Protein AF-A0A3C0IUI7-F1 (afdb_monomer)

Structure (mmCIF, N/CA/C/O backbone):
data_AF-A0A3C0IUI7-F1
#
_entry.id   AF-A0A3C0IUI7-F1
#
loop_
_atom_site.group_PDB
_atom_site.id
_atom_site.type_symbol
_atom_site.label_atom_id
_atom_site.label_alt_id
_atom_site.label_comp_id
_atom_site.label_asym_id
_atom_site.label_entity_id
_atom_site.label_seq_id
_atom_site.pdbx_PDB_ins_code
_atom_site.Cartn_x
_atom_site.Cartn_y
_atom_site.Cartn_z
_atom_site.occupancy
_atom_site.B_iso_or_equiv
_atom_site.auth_seq_id
_atom_site.auth_comp_id
_atom_site.auth_asym_id
_atom_site.auth_atom_id
_atom_site.pdbx_PDB_model_num
ATOM 1 N N . TYR A 1 1 ? 18.012 34.903 -34.583 1.00 49.06 1 TYR A N 1
ATOM 2 C CA . TYR A 1 1 ? 17.024 33.812 -34.486 1.00 49.06 1 TYR A CA 1
ATOM 3 C C . TYR A 1 1 ? 17.721 32.566 -35.017 1.00 49.06 1 TYR A C 1
ATOM 5 O O . TYR A 1 1 ? 17.827 32.404 -36.224 1.00 49.06 1 TYR A O 1
ATOM 13 N N . GLU A 1 2 ? 18.352 31.785 -34.139 1.00 49.56 2 GLU A N 1
ATOM 14 C CA . GLU A 1 2 ? 19.273 30.698 -34.520 1.00 49.56 2 GLU A CA 1
ATOM 15 C C . GLU A 1 2 ? 18.555 29.346 -34.629 1.00 49.56 2 GLU A C 1
ATOM 17 O O . GLU A 1 2 ? 18.724 28.478 -33.784 1.00 49.56 2 GLU A O 1
ATOM 22 N N . ASN A 1 3 ? 17.713 29.218 -35.658 1.00 53.53 3 ASN A N 1
ATOM 23 C CA . ASN A 1 3 ? 17.353 27.990 -36.387 1.00 53.53 3 ASN A CA 1
ATOM 24 C C . ASN A 1 3 ? 17.426 26.615 -35.657 1.00 53.53 3 ASN A C 1
ATOM 26 O O . ASN A 1 3 ? 17.915 25.649 -36.234 1.00 53.53 3 ASN A O 1
ATOM 30 N N . GLY A 1 4 ? 16.926 26.502 -34.420 1.00 59.41 4 GLY A N 1
ATOM 31 C CA . GLY A 1 4 ? 16.673 25.227 -33.728 1.00 59.41 4 GLY A CA 1
ATOM 32 C C . GLY A 1 4 ? 17.897 24.367 -33.377 1.00 59.41 4 GLY A C 1
ATOM 33 O O . GLY A 1 4 ? 17.738 23.190 -33.069 1.00 59.41 4 GLY A O 1
ATOM 34 N N . THR A 1 5 ? 19.122 24.911 -33.391 1.00 57.28 5 THR A N 1
ATOM 35 C CA . THR A 1 5 ? 20.377 24.137 -33.214 1.00 57.28 5 THR A CA 1
ATOM 36 C C . THR A 1 5 ? 20.502 23.431 -31.847 1.00 57.28 5 THR A C 1
ATOM 38 O O . THR A 1 5 ? 21.349 22.557 -31.683 1.00 57.28 5 THR A O 1
ATOM 41 N N . TYR A 1 6 ? 19.646 23.771 -30.875 1.00 57.28 6 TYR A N 1
ATOM 42 C CA . TYR A 1 6 ? 19.588 23.155 -29.541 1.00 57.28 6 TYR A CA 1
ATOM 43 C C . TYR A 1 6 ? 18.264 22.433 -29.241 1.00 57.28 6 TYR A C 1
ATOM 45 O O . TYR A 1 6 ? 18.073 21.973 -28.110 1.00 57.28 6 TYR A O 1
ATOM 53 N N . ASP A 1 7 ? 17.359 22.305 -30.218 1.00 56.78 7 ASP A N 1
ATOM 54 C CA . ASP A 1 7 ? 16.090 21.594 -30.039 1.00 56.78 7 ASP A CA 1
ATOM 55 C C . ASP A 1 7 ? 16.356 20.086 -29.971 1.00 56.78 7 ASP A C 1
ATOM 57 O O . ASP A 1 7 ? 16.332 19.343 -30.953 1.00 56.78 7 ASP A O 1
ATOM 61 N N . THR A 1 8 ? 16.671 19.626 -28.764 1.00 66.94 8 THR A N 1
ATOM 62 C CA . THR A 1 8 ? 16.827 18.208 -28.458 1.00 66.94 8 THR A CA 1
ATOM 63 C C . THR A 1 8 ? 15.431 17.595 -28.413 1.00 66.94 8 THR A C 1
ATOM 65 O O . THR A 1 8 ? 14.593 18.033 -27.625 1.00 66.94 8 THR A O 1
ATOM 68 N N . ALA A 1 9 ? 15.157 16.594 -29.255 1.00 68.38 9 ALA A N 1
ATOM 69 C CA . ALA A 1 9 ? 13.875 15.894 -29.242 1.00 68.38 9 ALA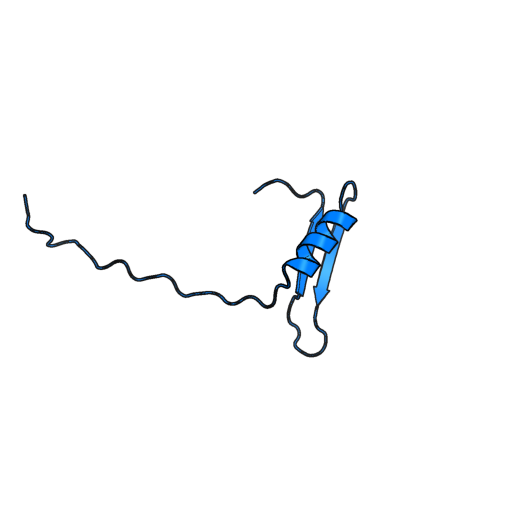 A CA 1
ATOM 70 C C . ALA A 1 9 ? 13.579 15.377 -27.825 1.00 68.38 9 ALA A C 1
ATOM 72 O O . ALA A 1 9 ? 14.406 14.681 -27.232 1.00 68.38 9 ALA A O 1
ATOM 73 N N . ALA A 1 10 ? 12.414 15.731 -27.275 1.00 67.25 10 ALA A N 1
ATOM 74 C CA . ALA A 1 10 ? 12.016 15.295 -25.944 1.00 67.25 10 ALA A CA 1
ATOM 75 C C . ALA A 1 10 ? 11.961 13.760 -25.907 1.00 67.25 10 ALA A C 1
ATOM 77 O O . ALA A 1 10 ? 11.123 13.135 -26.558 1.00 67.25 10 ALA A O 1
ATOM 78 N N . ILE A 1 11 ? 12.874 13.144 -25.158 1.00 73.62 11 ILE A N 1
ATOM 79 C CA . ILE A 1 11 ? 12.854 11.701 -24.936 1.00 73.62 11 ILE A CA 1
ATOM 80 C C . ILE A 1 11 ? 11.723 11.432 -23.948 1.00 73.62 11 ILE A C 1
ATOM 82 O O . ILE A 1 11 ? 11.789 11.848 -22.791 1.00 73.62 11 ILE A O 1
ATOM 86 N N . ALA A 1 12 ? 10.677 10.747 -24.409 1.00 73.94 12 ALA A N 1
ATOM 87 C CA . ALA A 1 12 ? 9.598 10.314 -23.537 1.00 73.94 12 ALA A CA 1
ATOM 88 C C . ALA A 1 12 ? 10.168 9.435 -22.412 1.00 73.94 12 ALA A C 1
ATOM 90 O O . ALA A 1 12 ? 10.913 8.482 -22.661 1.00 73.94 12 ALA A O 1
ATOM 91 N N . GLY A 1 13 ? 9.829 9.776 -21.167 1.00 70.50 13 GLY A N 1
ATOM 92 C CA . GLY A 1 13 ? 10.200 8.982 -20.001 1.00 70.50 13 GLY A CA 1
ATOM 93 C C . GLY A 1 13 ? 9.679 7.547 -20.117 1.00 70.50 13 GLY A C 1
ATOM 94 O O . GLY A 1 13 ? 8.677 7.279 -20.779 1.00 70.50 13 GLY A O 1
ATOM 95 N N . LYS A 1 14 ? 10.369 6.598 -19.478 1.00 76.44 14 LYS A N 1
ATOM 96 C CA . LYS A 1 14 ? 9.941 5.194 -19.478 1.00 76.44 14 LYS A CA 1
ATOM 97 C C . LYS A 1 14 ? 8.608 5.048 -18.742 1.00 76.44 14 LYS A C 1
ATOM 99 O O . LYS A 1 14 ? 8.468 5.528 -17.621 1.00 76.44 14 LYS A O 1
ATOM 104 N N . ASN A 1 15 ? 7.673 4.315 -19.344 1.00 77.94 15 ASN A N 1
ATOM 105 C CA . ASN A 1 15 ? 6.428 3.934 -18.682 1.00 77.94 15 ASN A CA 1
ATOM 106 C C . ASN A 1 15 ? 6.718 2.944 -17.546 1.00 77.94 15 ASN A C 1
ATOM 108 O O . ASN A 1 15 ? 7.419 1.950 -17.748 1.00 77.94 15 ASN A O 1
ATOM 112 N N . ILE A 1 16 ? 6.162 3.213 -16.365 1.00 73.88 16 ILE A N 1
ATOM 113 C CA . ILE A 1 16 ? 6.242 2.339 -15.191 1.00 73.88 16 ILE A CA 1
ATOM 114 C C . ILE A 1 16 ? 4.907 1.609 -15.065 1.00 73.88 16 ILE A C 1
ATOM 116 O O . ILE A 1 16 ? 3.857 2.241 -14.978 1.00 73.88 16 ILE A O 1
ATOM 120 N N . TYR A 1 17 ? 4.954 0.279 -15.041 1.00 75.88 17 TYR A N 1
ATOM 121 C CA . TYR A 1 17 ? 3.788 -0.562 -14.788 1.00 75.88 17 TYR A CA 1
ATOM 122 C C . TYR A 1 17 ? 3.844 -1.048 -13.342 1.00 75.88 17 TYR A C 1
ATOM 124 O O . TYR A 1 17 ? 4.785 -1.735 -12.949 1.00 75.88 17 TYR A O 1
ATOM 132 N N . LEU A 1 18 ? 2.852 -0.653 -12.547 1.00 77.62 18 LEU A N 1
ATOM 133 C CA . LEU A 1 18 ? 2.726 -1.032 -11.142 1.00 77.62 18 LEU A CA 1
ATOM 134 C C . LEU A 1 18 ? 1.786 -2.234 -11.012 1.00 77.62 18 LEU A C 1
ATOM 136 O O . LEU A 1 18 ? 0.824 -2.358 -11.765 1.00 77.62 18 LEU A O 1
ATOM 140 N N . S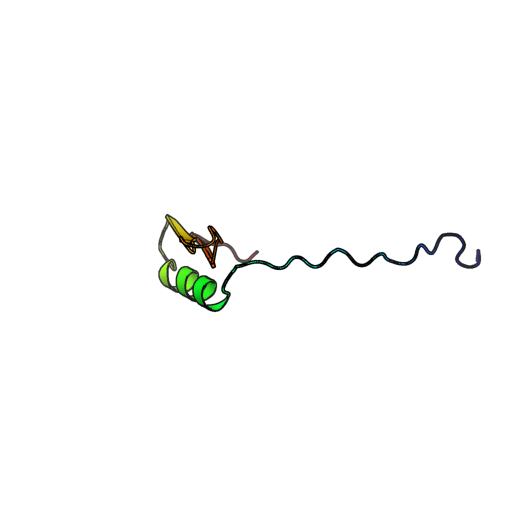ER A 1 19 ? 2.024 -3.080 -10.011 1.00 78.81 19 SER A N 1
ATOM 141 C CA . SER A 1 19 ? 1.088 -4.134 -9.589 1.00 78.81 19 SER A CA 1
ATOM 142 C C . SER A 1 19 ? -0.069 -3.606 -8.729 1.00 78.81 19 SER A C 1
ATOM 144 O O . SER A 1 19 ? -0.847 -4.395 -8.201 1.00 78.81 19 SER A O 1
ATOM 146 N N . LEU A 1 20 ? -0.156 -2.284 -8.551 1.00 80.31 20 LEU A N 1
ATOM 147 C CA . LEU A 1 20 ? -1.134 -1.634 -7.692 1.00 80.31 20 LEU A CA 1
ATOM 148 C C . LEU A 1 20 ? -2.541 -1.782 -8.280 1.00 80.31 20 LEU A C 1
ATOM 150 O O . LEU A 1 20 ? -2.806 -1.358 -9.406 1.00 80.31 20 LEU A O 1
ATOM 154 N N . ASP A 1 21 ? -3.458 -2.334 -7.495 1.00 83.50 21 ASP A N 1
ATOM 155 C CA . ASP A 1 21 ? -4.874 -2.361 -7.828 1.00 83.50 21 ASP A CA 1
ATOM 156 C C . ASP A 1 21 ? -5.537 -1.088 -7.289 1.00 83.50 21 ASP A C 1
ATOM 158 O O . ASP A 1 21 ? -5.723 -0.906 -6.084 1.00 83.50 21 ASP A O 1
ATOM 162 N N . VAL A 1 22 ? -5.924 -0.200 -8.206 1.00 84.81 22 VAL A N 1
ATOM 163 C CA . VAL A 1 22 ? -6.556 1.091 -7.888 1.00 84.81 22 VAL A CA 1
ATOM 164 C C . VAL A 1 22 ? -7.854 0.923 -7.089 1.00 84.81 22 VAL A C 1
ATOM 166 O O . VAL A 1 22 ? -8.158 1.745 -6.223 1.00 84.81 22 VAL A O 1
ATOM 169 N N . LYS A 1 23 ? -8.630 -0.141 -7.330 1.00 87.88 23 LYS A N 1
ATOM 170 C CA . LYS A 1 23 ? -9.879 -0.380 -6.588 1.00 87.88 23 LYS A CA 1
ATOM 171 C C . LYS A 1 23 ? -9.578 -0.794 -5.154 1.00 87.88 23 LYS A C 1
ATOM 173 O O . LYS A 1 23 ? -10.272 -0.360 -4.233 1.00 87.88 23 LYS A O 1
ATOM 178 N N . LEU A 1 24 ? -8.546 -1.615 -4.968 1.00 85.25 24 LEU A N 1
ATOM 179 C CA . LEU A 1 24 ? -8.107 -2.056 -3.647 1.00 85.25 24 LEU A CA 1
ATOM 180 C C . LEU A 1 24 ? -7.486 -0.903 -2.845 1.00 85.25 24 LEU A C 1
ATOM 182 O O . LEU A 1 24 ? -7.739 -0.788 -1.646 1.00 85.25 24 LEU A O 1
ATOM 186 N N . GLN A 1 25 ? -6.736 -0.028 -3.516 1.00 85.25 25 GLN A N 1
ATOM 187 C CA . GLN A 1 25 ? -6.198 1.209 -2.951 1.00 85.25 25 GLN A CA 1
ATOM 188 C C . GLN A 1 25 ? -7.318 2.121 -2.425 1.00 85.25 25 GLN A C 1
ATOM 190 O O . GLN A 1 25 ? -7.348 2.434 -1.235 1.00 85.25 25 GLN A O 1
ATOM 195 N N . ALA A 1 26 ? -8.303 2.446 -3.271 1.00 87.00 26 ALA A N 1
ATOM 196 C CA . ALA A 1 26 ? -9.435 3.296 -2.894 1.00 87.00 26 ALA A CA 1
ATOM 197 C C . ALA A 1 26 ? -10.273 2.701 -1.745 1.00 87.00 26 ALA A C 1
ATOM 199 O O . ALA A 1 26 ? -10.773 3.416 -0.872 1.00 87.00 26 ALA A O 1
ATOM 200 N N . LEU A 1 27 ? -10.421 1.373 -1.717 1.00 87.88 27 LEU A N 1
ATOM 201 C CA . LEU A 1 27 ? -11.094 0.685 -0.618 1.00 87.88 27 LEU A CA 1
ATOM 202 C C . LEU A 1 27 ? -10.297 0.795 0.692 1.00 87.88 27 LEU A C 1
ATOM 204 O O . LEU A 1 27 ? -10.892 1.061 1.737 1.00 87.88 27 LEU A O 1
ATOM 208 N N . GLY A 1 28 ? -8.971 0.642 0.644 1.00 85.88 28 GLY A N 1
ATOM 209 C CA . GLY A 1 28 ? -8.093 0.818 1.803 1.00 85.88 28 GLY A CA 1
ATOM 210 C C . GLY A 1 28 ? -8.156 2.235 2.382 1.00 85.88 28 GLY A C 1
ATOM 211 O O . GLY A 1 28 ? -8.281 2.394 3.596 1.00 85.88 28 GLY A O 1
ATOM 212 N N . GLU A 1 29 ? -8.166 3.260 1.530 1.00 85.94 29 GLU A N 1
ATOM 213 C CA . GLU A 1 29 ? -8.308 4.668 1.940 1.00 85.94 29 GLU A CA 1
ATOM 214 C C . GLU A 1 29 ? -9.653 4.933 2.627 1.00 85.94 29 GLU A C 1
ATOM 216 O O . GLU A 1 29 ? -9.708 5.530 3.708 1.00 85.94 29 GLU A O 1
ATOM 221 N N . LYS A 1 30 ? -10.746 4.403 2.062 1.00 86.94 30 LYS A N 1
ATOM 222 C CA . LYS A 1 30 ? -12.080 4.506 2.670 1.00 86.94 30 LYS A CA 1
ATOM 223 C C . LYS A 1 30 ? -12.139 3.839 4.046 1.00 86.94 30 LYS A C 1
ATOM 225 O O . LYS A 1 30 ? -12.759 4.372 4.963 1.00 86.94 30 LYS A O 1
ATOM 230 N N . LEU A 1 31 ? -11.495 2.683 4.211 1.00 86.69 31 LEU A N 1
ATOM 231 C CA . LEU A 1 31 ? -11.440 1.979 5.497 1.00 86.69 31 LEU A CA 1
ATOM 232 C C . LEU A 1 31 ? -10.565 2.698 6.533 1.00 86.69 31 LEU A C 1
ATOM 234 O O . LEU A 1 31 ? -10.843 2.606 7.731 1.00 86.69 31 LEU A O 1
ATOM 238 N N . MET A 1 32 ? -9.535 3.414 6.080 1.00 87.94 32 MET A N 1
ATOM 239 C CA . MET A 1 32 ? -8.597 4.152 6.930 1.00 87.94 32 MET A CA 1
ATOM 240 C C . MET A 1 32 ? -9.020 5.600 7.207 1.00 87.94 32 MET A C 1
ATOM 242 O O . MET A 1 32 ? -8.324 6.324 7.919 1.00 87.94 32 MET A O 1
ATOM 246 N N . THR A 1 33 ? -10.189 6.019 6.718 1.00 85.50 33 THR A N 1
ATOM 247 C CA . THR A 1 33 ? -10.769 7.326 7.048 1.00 85.50 33 THR A CA 1
ATOM 248 C C . THR A 1 33 ? -10.970 7.441 8.565 1.00 85.50 33 THR A C 1
ATOM 250 O O . THR A 1 33 ? -11.584 6.572 9.187 1.00 85.50 33 THR A O 1
ATOM 253 N N . ASN A 1 34 ? -10.447 8.513 9.172 1.00 83.19 34 ASN A N 1
ATOM 254 C CA . ASN A 1 34 ? -10.421 8.744 10.627 1.00 83.19 34 ASN A CA 1
ATOM 255 C C . ASN A 1 34 ? -9.658 7.683 11.450 1.00 83.19 34 ASN A C 1
ATOM 257 O O . ASN A 1 34 ? -9.866 7.575 12.661 1.00 83.19 34 ASN A O 1
ATOM 261 N N . LYS A 1 35 ? -8.780 6.892 10.824 1.00 82.81 35 LYS A N 1
ATOM 262 C CA . LYS A 1 35 ? -7.876 5.963 11.514 1.00 82.81 35 LYS A CA 1
ATOM 263 C C . LYS A 1 35 ? -6.433 6.428 11.363 1.00 82.81 35 LYS A C 1
ATOM 265 O O . LYS A 1 35 ? -6.082 7.095 10.397 1.00 82.81 35 LYS A O 1
ATOM 270 N N . VAL A 1 36 ? -5.597 6.050 12.323 1.00 86.38 36 VAL A N 1
ATOM 271 C CA . VAL A 1 36 ? -4.151 6.285 12.282 1.00 86.38 36 VAL A CA 1
ATOM 272 C C . VAL A 1 36 ? -3.464 4.936 12.133 1.00 86.38 36 VAL A C 1
ATOM 274 O O . VAL A 1 36 ? -3.723 4.027 12.923 1.00 86.38 36 VAL A O 1
ATOM 277 N N . GLY A 1 37 ? -2.624 4.790 11.112 1.00 87.06 37 GLY A N 1
ATOM 278 C CA . GLY A 1 37 ? -1.893 3.555 10.839 1.00 87.06 37 GLY A CA 1
ATOM 279 C C . GLY A 1 37 ? -1.666 3.318 9.351 1.00 87.06 37 GLY A C 1
ATOM 280 O O . GLY A 1 37 ? -1.853 4.210 8.527 1.00 87.06 37 GLY A O 1
ATOM 281 N N . SER A 1 38 ? -1.286 2.096 8.995 1.00 89.44 38 SER A N 1
ATOM 282 C CA . SER A 1 38 ? -1.031 1.704 7.611 1.00 89.44 38 SER A CA 1
ATOM 283 C C . SER A 1 38 ? -1.638 0.344 7.273 1.00 89.44 38 SER A C 1
ATOM 285 O O . SER A 1 38 ? -1.817 -0.512 8.139 1.00 89.44 38 SER A O 1
ATOM 287 N N . ILE A 1 39 ? -1.967 0.158 5.996 1.00 88.12 39 ILE A N 1
ATOM 288 C CA . ILE A 1 39 ? -2.426 -1.098 5.404 1.00 88.12 39 ILE A CA 1
ATOM 289 C C . ILE A 1 39 ? -1.521 -1.405 4.215 1.00 88.12 39 ILE A C 1
ATOM 291 O O . ILE A 1 39 ? -1.308 -0.546 3.361 1.00 88.12 39 ILE A O 1
ATOM 295 N N . VAL A 1 40 ? -1.025 -2.639 4.141 1.00 89.25 40 VAL A N 1
ATOM 296 C CA . VAL A 1 40 ? -0.279 -3.149 2.986 1.00 89.25 40 VAL A CA 1
ATOM 297 C C . VAL A 1 40 ? -0.932 -4.450 2.536 1.00 89.25 40 VAL A C 1
ATOM 299 O O . VAL A 1 40 ? -1.019 -5.401 3.312 1.00 89.25 40 VAL A O 1
ATOM 302 N N . ALA A 1 41 ? -1.397 -4.489 1.290 1.00 88.69 41 ALA A N 1
ATOM 303 C CA . ALA A 1 41 ? -1.884 -5.700 0.647 1.00 88.69 41 ALA A CA 1
ATOM 304 C C . ALA A 1 41 ? -0.827 -6.210 -0.334 1.00 88.69 41 ALA A C 1
ATOM 306 O O . ALA A 1 41 ? -0.358 -5.469 -1.200 1.00 88.69 41 ALA A O 1
ATOM 307 N N . ILE A 1 42 ? -0.47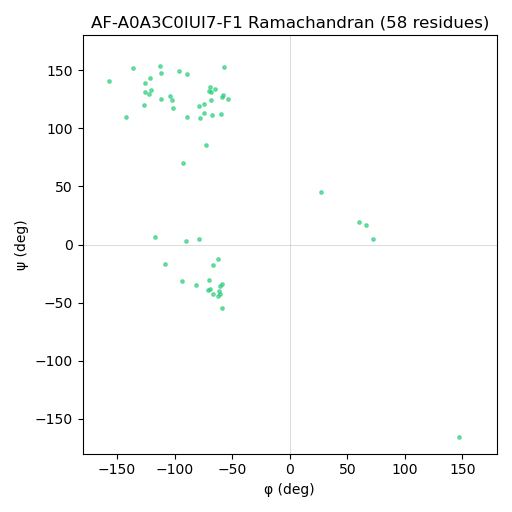2 -7.483 -0.198 1.00 89.06 42 ILE A N 1
ATOM 308 C CA . ILE A 1 42 ? 0.563 -8.149 -0.989 1.00 89.06 42 ILE A CA 1
ATOM 309 C C . ILE A 1 42 ? -0.063 -9.390 -1.618 1.00 89.06 42 ILE A C 1
ATOM 311 O O . ILE A 1 42 ? -0.810 -10.105 -0.949 1.00 89.06 42 ILE A O 1
ATOM 315 N N . ASP A 1 43 ? 0.251 -9.663 -2.881 1.00 87.94 43 ASP A N 1
ATOM 316 C CA . ASP A 1 43 ? 0.020 -10.977 -3.471 1.00 87.94 43 ASP A CA 1
ATOM 317 C C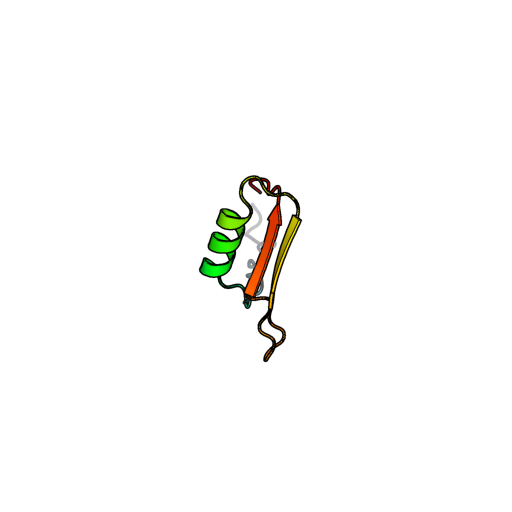 . ASP A 1 43 ? 1.129 -11.938 -3.001 1.00 87.94 43 ASP A C 1
ATOM 319 O O . ASP A 1 43 ? 2.274 -11.808 -3.441 1.00 87.94 43 ASP A O 1
ATOM 323 N N . PRO A 1 44 ? 0.839 -12.922 -2.132 1.00 84.25 44 PRO A N 1
ATOM 324 C CA . PRO A 1 44 ? 1.858 -13.817 -1.588 1.00 84.25 44 PRO A CA 1
ATOM 325 C C . PRO A 1 44 ? 2.487 -14.738 -2.641 1.00 84.25 44 PRO A C 1
ATOM 327 O O . PRO A 1 44 ? 3.550 -15.300 -2.388 1.00 84.25 44 PRO A O 1
ATOM 330 N N . LYS A 1 45 ? 1.856 -14.922 -3.809 1.00 88.81 45 LYS A N 1
ATOM 331 C CA . LYS A 1 45 ? 2.395 -15.785 -4.871 1.00 88.81 45 LYS A CA 1
ATOM 332 C C . LYS A 1 45 ? 3.458 -15.083 -5.708 1.00 88.81 45 LYS A C 1
ATOM 334 O O . LYS A 1 45 ? 4.389 -15.736 -6.169 1.00 88.81 45 LYS A O 1
ATOM 339 N N . THR A 1 46 ? 3.304 -13.780 -5.925 1.00 86.38 46 THR A N 1
ATOM 340 C CA . THR A 1 46 ? 4.197 -12.978 -6.778 1.00 86.38 46 THR A CA 1
ATOM 341 C C . THR A 1 46 ? 5.081 -12.020 -5.981 1.00 86.38 46 THR A C 1
ATOM 343 O O . THR A 1 46 ? 6.072 -11.523 -6.509 1.00 86.38 46 THR A O 1
ATOM 346 N N . GLY A 1 47 ? 4.738 -11.752 -4.718 1.00 83.94 47 GLY A N 1
ATOM 347 C CA . GLY A 1 47 ? 5.355 -10.710 -3.897 1.00 83.94 47 GLY A CA 1
ATOM 348 C C . GLY A 1 47 ? 4.953 -9.289 -4.308 1.00 83.94 47 GLY A C 1
ATOM 349 O O . GLY A 1 47 ? 5.490 -8.327 -3.763 1.00 83.94 47 GLY A O 1
ATOM 350 N N . GLY A 1 48 ? 4.032 -9.137 -5.267 1.00 85.50 48 GLY A N 1
ATOM 351 C CA . GLY A 1 48 ? 3.588 -7.837 -5.756 1.00 85.50 48 GLY A CA 1
ATOM 352 C C . GLY A 1 48 ? 2.767 -7.084 -4.714 1.00 85.50 48 GLY A C 1
ATOM 353 O O . GLY A 1 48 ? 1.876 -7.651 -4.081 1.00 85.50 48 GLY A O 1
ATOM 354 N N . ILE A 1 49 ? 3.041 -5.790 -4.549 1.00 84.44 49 ILE A N 1
ATOM 355 C CA . ILE A 1 49 ? 2.224 -4.912 -3.706 1.00 84.44 49 ILE A CA 1
ATOM 356 C C . ILE A 1 49 ? 0.971 -4.533 -4.498 1.00 84.44 49 ILE A C 1
ATOM 358 O O . ILE A 1 49 ? 1.067 -3.938 -5.573 1.00 84.44 49 ILE A O 1
ATOM 362 N N . LEU A 1 50 ? -0.192 -4.894 -3.961 1.00 84.12 50 LEU A N 1
ATOM 363 C CA . LEU A 1 50 ? -1.502 -4.636 -4.559 1.00 84.12 50 LEU A CA 1
ATOM 364 C C . LEU A 1 50 ? -2.124 -3.340 -4.031 1.00 84.12 50 LEU A C 1
ATOM 366 O O . LEU A 1 50 ? -2.875 -2.690 -4.748 1.00 84.12 50 LEU A O 1
ATOM 370 N N . CYS A 1 51 ? -1.840 -2.966 -2.781 1.00 85.62 51 CYS A N 1
ATOM 371 C CA . CYS A 1 51 ? -2.349 -1.745 -2.154 1.00 85.62 51 CYS A CA 1
ATOM 372 C C . CYS A 1 51 ? -1.430 -1.328 -0.998 1.00 85.62 51 CYS A C 1
ATOM 374 O O . CYS A 1 51 ? -0.929 -2.181 -0.261 1.00 85.62 51 CYS A O 1
ATOM 376 N N . MET A 1 52 ? -1.202 -0.026 -0.845 1.00 87.50 52 MET A N 1
ATOM 377 C CA . MET A 1 52 ? -0.444 0.550 0.263 1.00 87.50 52 MET A CA 1
ATOM 378 C C . MET A 1 52 ? -1.095 1.860 0.691 1.00 87.50 52 MET A C 1
ATOM 380 O O . MET A 1 52 ? -1.020 2.858 -0.020 1.00 87.50 52 MET A O 1
ATOM 384 N N . VAL A 1 53 ? -1.709 1.869 1.868 1.00 85.50 53 VAL A N 1
ATOM 385 C CA . VAL A 1 53 ? -2.404 3.037 2.417 1.00 85.50 53 VAL A CA 1
ATOM 386 C C . VAL A 1 53 ? -1.765 3.410 3.743 1.00 85.50 53 VAL A C 1
ATOM 388 O O . VAL A 1 53 ? -1.560 2.552 4.599 1.00 85.50 53 VAL A O 1
ATOM 391 N N . SER A 1 54 ? -1.481 4.691 3.941 1.00 86.06 54 SER A N 1
ATOM 392 C CA . SER A 1 54 ? -1.084 5.256 5.231 1.00 86.06 54 SER A CA 1
ATOM 393 C C . SER A 1 54 ? -2.056 6.362 5.607 1.00 86.06 54 SER A C 1
ATOM 395 O O . SER A 1 54 ? -2.301 7.255 4.799 1.00 86.06 54 SER A O 1
ATOM 397 N N . ALA A 1 55 ? -2.596 6.310 6.821 1.00 84.38 55 ALA A N 1
ATOM 398 C CA . ALA A 1 55 ? -3.470 7.338 7.357 1.00 84.38 55 ALA A CA 1
ATOM 399 C C . ALA A 1 55 ? -2.902 7.938 8.658 1.00 84.38 55 ALA A C 1
ATOM 401 O O . ALA A 1 55 ? -2.332 7.202 9.471 1.00 84.38 55 ALA A O 1
ATOM 402 N N . PRO A 1 56 ? -3.066 9.253 8.887 1.00 79.25 56 PRO A N 1
ATOM 403 C CA . PRO A 1 56 ? -3.820 10.197 8.059 1.00 79.25 56 PRO A CA 1
ATOM 404 C C . PRO A 1 56 ? -3.124 10.471 6.717 1.00 79.25 56 PRO A C 1
ATOM 406 O O . PRO A 1 56 ? -1.917 10.683 6.668 1.00 79.25 56 PRO A O 1
ATOM 409 N N . THR A 1 57 ? -3.896 10.398 5.632 1.00 67.81 57 THR A N 1
ATOM 410 C CA . THR A 1 57 ? -3.430 10.749 4.287 1.00 67.81 57 THR A CA 1
ATOM 411 C C . THR A 1 57 ? -3.694 12.235 4.057 1.00 67.81 57 THR A C 1
ATOM 413 O O . THR A 1 57 ? -4.652 12.783 4.608 1.00 67.81 57 THR A O 1
ATOM 416 N N . TYR A 1 58 ? -2.831 12.893 3.295 1.00 60.25 58 TYR A N 1
ATOM 417 C CA . TYR A 1 58 ? -2.983 14.288 2.882 1.00 60.25 58 TYR A CA 1
ATOM 418 C C . TYR A 1 58 ? -3.229 14.302 1.371 1.00 60.25 58 TYR A C 1
ATOM 420 O O . TYR A 1 58 ? -2.729 13.409 0.693 1.00 60.25 58 TYR A O 1
ATOM 428 N N . ASP A 1 59 ? -4.001 15.263 0.858 1.00 56.59 59 ASP A N 1
ATOM 429 C CA . ASP A 1 59 ? -4.218 15.419 -0.589 1.00 56.59 59 ASP A CA 1
ATOM 430 C C . ASP A 1 59 ? -2.879 15.846 -1.239 1.00 56.59 59 ASP A C 1
ATOM 432 O O . ASP A 1 59 ? -2.373 16.915 -0.874 1.00 56.59 59 ASP A O 1
ATOM 436 N N . PRO A 1 60 ? -2.233 14.987 -2.053 1.00 56.25 60 PRO A N 1
ATOM 437 C CA . PRO A 1 60 ? -0.870 15.194 -2.547 1.00 56.25 60 PRO A CA 1
ATOM 438 C C . PRO A 1 60 ? -0.759 16.186 -3.713 1.00 56.25 60 PRO A C 1
ATOM 440 O O . PRO A 1 60 ? -1.736 16.359 -4.475 1.00 56.25 60 PRO A O 1
#

Foldseek 3Di:
DPDCPPVDPDDDDDDDDALEAPVVQVVLQVVCVVHAAKDWDADPVVRGTHYIDGPPDDDD

pLDDT: mean 78.06, std 11.69, range [49.06, 89.44]

Nearest PDB structures (foldseek):
  5lp4-assembly1_A  TM=9.335E-01  e=1.103E-01  Helicobacter pylori 26695
  2qlv-assembly2_F  TM=2.754E-01  e=6.265E-01  Saccharomyces cerevisiae
  7ccc-assembly1_B  TM=2.957E-01  e=8.867E-01  Homo sapiens
  6yp9-assembly1_B  TM=3.343E-01  e=1.777E+00  Mus musculus

Sequence (60 aa):
YENGTYDTAAIAGKNIYLSLDVKLQALGEKLMTNKVGSIVAIDPKTGGILCMVSAPTYDP

Radius of gyration: 19.66 Å; Cα contacts (8 Å, |Δi|>4): 66; chains: 1; bounding box: 32×50×49 Å

Secondary structure (DSSP, 8-state):
--TTTT-----PPPPPPP---HHHHHHHHHHHTT--EEEEEE-TTT--EEEEEEES----

Solvent-accessible surface area (backbone atoms only — not comparable to full-atom values): 4009 Å² total; per-residue (Å²): 135,78,85,63,85,79,72,69,79,82,76,78,75,83,86,82,87,73,67,58,37,67,70,55,35,56,50,45,47,64,70,34,60,99,38,78,51,74,51,76,41,63,40,86,89,78,70,40,52,29,27,77,38,59,27,81,69,75,94,129

Mean predicted aligned error: 10.73 Å

=== Feature glossary ===
A reading guide for the features in this record.

Start from the sequence.

  · Sequence gives the chain of amino acids in standard one-letter code (A=alanine, C=cysteine, …, Y=tyrosine), read N→C. It is the only feature that is directly encoded by the gene; all structural features are derived from the folded form of this sequence.

Fold it, and you get atomic coordinates and the backbone conformation that goes with them.

  · Structure coordinates are given as an mmCIF _atom_site loop: one row per atom with element, residue name, chain id, sequence number, and x/y/z position in Å. Only the four main-chain atoms per residue are included here; side chains are omitted to keep the record compact.

  · Backbone dihedral angles. Every residue except chain termini has a φ (preceding-C → N → Cα → C) and a ψ (N → Cα → C → next-N). They are reported in degrees following the IUPAC sign convention. Secondary structure is essentially a statement about which (φ, ψ) basin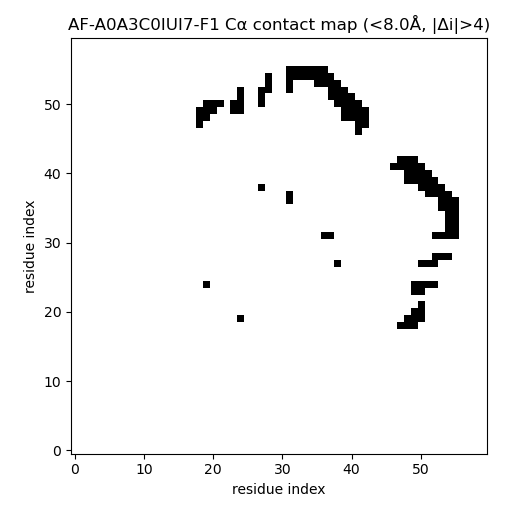 each residue occupies.

  · Eight-state secondary structure (DSSP): H is the canonical α-helix, G the tighter 3₁₀-helix, I the wider π-helix; E/B are β-structure, T and S are turns and bends, and '-' is everything else. DSSP derives these from the pattern of main-chain N–H···O=C hydrogen bonds, not from the sequence.

  · SS3 is a coarse helix/strand/coil call (letters a/b/c) made by the P-SEA algorithm from inter-Cα distances and dihedrals. It is less detailed than DSSP but needs only Cα positions.

Summarize the fold with a handful of shape descriptors and a per-residue structural alphabet.

  · Radius of gyration (Rg) is the root-mean-square distance of Cα atoms from their centroid — a single number for overall size and compactness. A globular domain of N residues has Rg ≈ 2.2·N^0.38 Å; an extended or disordered chain has a much larger Rg. The Cα contact count is the number of residue pairs whose Cα atoms are within 8 Å and are more than four positions apart in sequence — a standard proxy for tertiary packing density. The bounding box is the smallest axis-aligned box enclosing all Cα atoms.

  · 3Di is Foldseek's structural alphabet. Each residue is assigned one of twenty discrete states based on how its Cα sits relative to its spatial (not sequential) neighbors. Aligning 3Di strings finds structural homologs roughly as well as full 3D superposition, but orders of magnitude faster.

  · Solvent-accessible surface area (SASA) is the area in Å² traced out by the centre of a 1.4 Å probe sphere (a water molecule) rolled over the protein's van der Waals surface (Shrake–Rupley / Lee–Richards construction). Buried residues have near-zero SASA; fully exposed residues can exceed 200 Å². The total SASA scales roughly with the number of surface residues.

Ask how reliable the model is.

  · For AlphaFold models, the B-factor field carries pLDDT — the model's own estimate of local accuracy on a 0–100 scale. Regions with pLDDT<50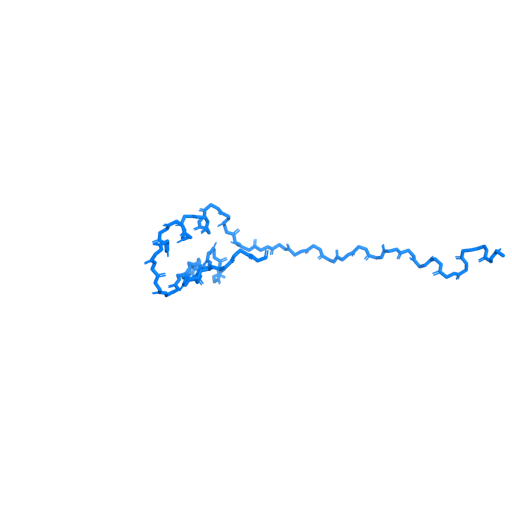 should be treated as essentially unmodeled; they often correspond to intrinsically disordered segments.

  · For experimental (PDB) structures, the B-factor (temperature factor) quantifies the positional spread of each atom in the crystal — a combination of thermal vibration and static disorder — in units of Å². High B-factors mark flexible loops or poorly resolved regions; low B-factors mark the rigid, well-ordered core.

  · Predicted Aligned Error (PAE) is an AlphaFold confidence matrix: entry (i, j) is the expected error in the position of residue j, in ångströms, when the prediction is superimposed on the true structure at residue i. Low PAE within a block of residues means that block is internally rigid and well-predicted; high PAE between two blocks means their relative placement is uncertain even if each block individually is confident.

Place it in context: what it resembles, what it is annotated as, and how it looks.

  · Structural nearest neighbors (via Foldseek easy-search vs the PDB). Reported per hit: target PDB id, E-value, and alignment TM-score. A TM-score above ~0.5 is the conventional threshold for 'same fold'.

  · Functional annotations link the protein to curated databases. InterPro entries identify conserved domains and families by matching the sequence against member-database signatures (Pfam, PROSITE, CDD, …). Gene Ontology (GO) terms describe molecular function, biological process, and cellular component in a controlled vocabulary. CATH places the structure in a hierarchical fold classification (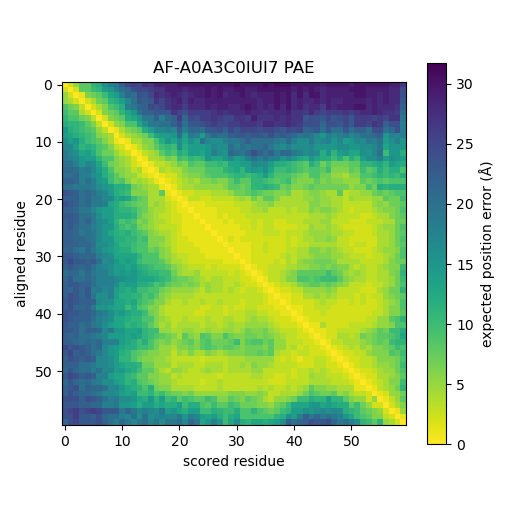Class/Architecture/Topology/Homologous-supe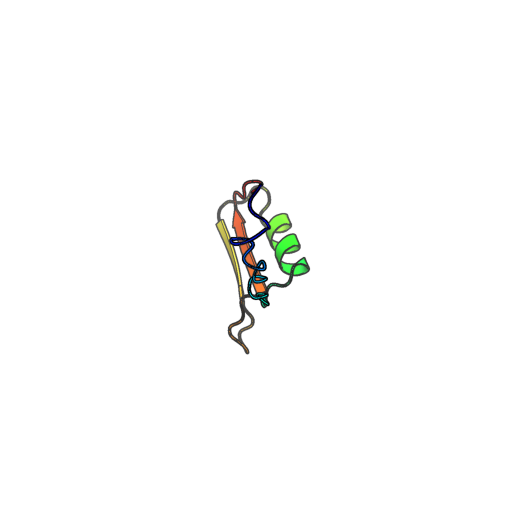rfamily). The organism is the source species.

  · The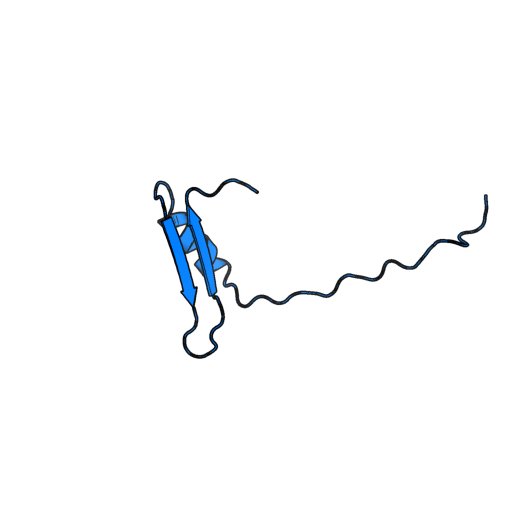 contact map is a binary N×N matrix image: pixel (i, j) is dark where Cα_i and Cα_j are within 8 Å and |i−j|>4. Because the |i−j|>4 filter removes local helical contacts, off-diagonal stripes parallel to the main diagonal indicate parallel β-sheets; stripes perpendicular to it indicate antiparallel β-sheets. The Ramachandran plot scatters every residue's (φ, ψ) pair against the sterically allowed regions. The PAE heatmap renders the predicted-aligned-error matrix.

  · Six rendered views show the 3D structure from the faces of a cube — i.e. along ±x, ±y, ±z. Rendering representation is drawn randomly per protein from cartoon (secondary-structure ribbons), sticks (backbone bonds), or molecular surface; coloring is either N→C rainbow (blue at the N-terminus through red at the C-terminus) or one color per chain.